Protein AF-A0A537X4P0-F1 (afdb_monomer)

Nearest PDB structures (foldseek):
  8dh3-assembly2_E  TM=3.105E-01  e=1.635E+00  Escherichia phage T7
  8dh1-assembly2_E  TM=3.093E-01  e=2.457E+00  Escherichia phage T7
  8dh5-assembly2_E  TM=3.083E-01  e=3.224E+00  Escherichia phage T7
  8dh4-assembly2_E  TM=3.073E-01  e=4.845E+00  Escherichia phage T7

Radius of gyration: 13.88 Å; Cα contacts (8 Å, |Δi|>4): 54; chains: 1; bounding box: 29×28×41 Å

Solvent-accessible surface area (backbone atoms only — not comparable to full-atom values): 4060 Å² total; per-residue (Å²): 132,82,58,64,66,60,52,53,54,52,53,37,52,55,24,54,77,71,66,36,58,70,64,30,45,72,74,45,54,85,84,38,69,47,78,46,64,55,84,91,44,98,80,52,67,83,41,78,42,59,30,51,75,46,50,56,61,53,51,53,56,64,63,70,76,110

Sequence (66 aa):
MQNANATTVRTAYEAYARGDLSTLLGFIDPEFEWTYLDPSFEDPEPHVCHGRQEIRPLWNAKQGEA

Secondary structure (DSSP, 8-state):
---HHHHHHHHHHHHHHTT-HHHHHHTS-TT--EEEE-TTSSSPPEEEE-HHHHHHHHHHHHHTT-

Mean predicted aligned error: 5.7 Å

Structure (mmCIF, N/CA/C/O backbone):
data_AF-A0A537X4P0-F1
#
_entry.id   AF-A0A537X4P0-F1
#
loop_
_atom_site.group_PDB
_atom_site.id
_atom_site.type_symbol
_atom_site.label_atom_id
_atom_site.label_alt_id
_atom_site.label_comp_id
_atom_site.label_asym_id
_atom_site.label_entity_id
_atom_site.label_seq_id
_atom_site.pdbx_PDB_ins_code
_atom_site.Cartn_x
_atom_site.Cartn_y
_atom_site.Cartn_z
_atom_site.occupancy
_atom_site.B_iso_or_equiv
_atom_site.auth_seq_id
_atom_site.auth_comp_id
_atom_site.auth_asym_id
_atom_site.auth_atom_id
_atom_site.pdbx_PDB_model_num
ATOM 1 N N . MET A 1 1 ? 1.288 -0.350 28.154 1.00 57.22 1 MET A N 1
ATOM 2 C CA . MET A 1 1 ? 0.543 0.034 26.935 1.00 57.22 1 MET A CA 1
ATOM 3 C C . MET A 1 1 ? 1.236 -0.602 25.747 1.00 57.22 1 MET A C 1
ATOM 5 O O . MET A 1 1 ? 2.449 -0.472 25.654 1.00 57.22 1 MET A O 1
ATOM 9 N N . GLN A 1 2 ? 0.518 -1.336 24.894 1.00 65.38 2 GLN A N 1
ATOM 10 C CA . GLN A 1 2 ? 1.101 -1.777 23.623 1.00 65.38 2 GLN A CA 1
ATOM 11 C C . GLN A 1 2 ? 1.400 -0.542 22.770 1.00 65.38 2 GLN A C 1
ATOM 13 O O . GLN A 1 2 ? 0.641 0.427 22.796 1.00 65.38 2 GLN A O 1
ATOM 18 N N . ASN A 1 3 ? 2.529 -0.559 22.066 1.00 89.06 3 ASN A N 1
ATOM 19 C CA . ASN A 1 3 ? 2.873 0.509 21.141 1.00 89.06 3 ASN A CA 1
ATOM 20 C C . ASN A 1 3 ? 1.865 0.472 19.984 1.00 89.06 3 ASN A C 1
ATOM 22 O O . ASN A 1 3 ? 1.872 -0.478 19.203 1.00 89.06 3 ASN A O 1
ATOM 26 N N . ALA A 1 4 ? 1.003 1.489 19.900 1.00 90.12 4 A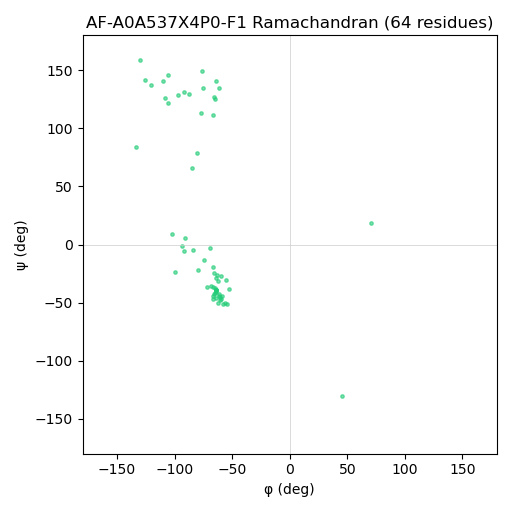LA A N 1
ATOM 27 C CA . ALA A 1 4 ? -0.057 1.573 18.899 1.00 90.12 4 ALA A CA 1
ATOM 28 C C . ALA A 1 4 ? 0.485 1.399 17.471 1.00 90.12 4 ALA A C 1
ATOM 30 O O . ALA A 1 4 ? -0.102 0.666 16.682 1.00 90.12 4 ALA A O 1
ATOM 31 N N . ASN A 1 5 ? 1.664 1.957 17.179 1.00 91.50 5 ASN A N 1
ATOM 32 C CA . ASN A 1 5 ? 2.295 1.833 15.867 1.00 91.50 5 ASN A CA 1
ATOM 33 C C . ASN A 1 5 ? 2.679 0.380 15.565 1.00 91.50 5 ASN A C 1
ATOM 35 O O . ASN A 1 5 ? 2.457 -0.102 14.458 1.00 91.50 5 ASN A O 1
ATOM 39 N N . ALA A 1 6 ? 3.215 -0.344 16.553 1.00 94.31 6 ALA A N 1
ATOM 40 C CA . ALA A 1 6 ? 3.581 -1.748 16.380 1.00 94.31 6 ALA A CA 1
ATOM 41 C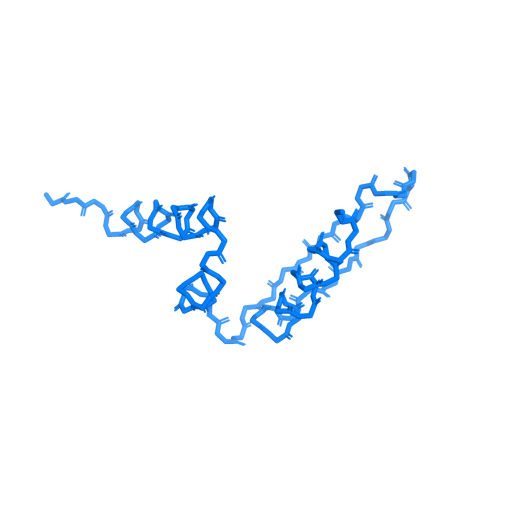 C . ALA A 1 6 ? 2.349 -2.628 16.116 1.00 94.31 6 ALA A C 1
ATOM 43 O O . ALA A 1 6 ? 2.412 -3.548 15.301 1.00 94.31 6 ALA A O 1
ATOM 44 N N . THR A 1 7 ? 1.225 -2.331 16.773 1.00 95.31 7 THR A N 1
ATOM 45 C CA . THR A 1 7 ? -0.048 -3.020 16.529 1.00 95.31 7 THR A CA 1
ATOM 46 C C . THR A 1 7 ? -0.580 -2.728 15.125 1.00 95.31 7 THR A C 1
ATOM 48 O O . THR A 1 7 ? -0.958 -3.667 14.423 1.00 95.31 7 THR A O 1
ATOM 51 N N . THR A 1 8 ? -0.545 -1.468 14.678 1.00 94.31 8 THR A N 1
ATOM 52 C CA . THR A 1 8 ? -0.942 -1.078 13.314 1.00 94.31 8 THR A CA 1
ATOM 53 C C . THR A 1 8 ? -0.116 -1.811 12.261 1.00 94.31 8 THR A C 1
ATOM 55 O O . THR A 1 8 ? -0.680 -2.471 11.391 1.00 94.31 8 THR A O 1
ATOM 58 N N . VAL A 1 9 ? 1.217 -1.772 12.379 1.00 93.75 9 VAL A N 1
ATOM 59 C CA . VAL A 1 9 ? 2.118 -2.435 11.423 1.00 93.75 9 VAL A CA 1
ATOM 60 C C . VAL A 1 9 ? 1.856 -3.939 11.390 1.00 93.75 9 VAL A C 1
ATOM 62 O O . VAL A 1 9 ? 1.683 -4.502 10.313 1.00 93.75 9 VAL A O 1
ATOM 65 N N . ARG A 1 10 ? 1.758 -4.602 12.550 1.00 95.88 10 ARG A N 1
ATOM 66 C CA . ARG A 1 10 ? 1.496 -6.048 12.597 1.00 95.88 10 ARG A CA 1
ATOM 67 C C . ARG A 1 10 ? 0.177 -6.415 11.915 1.00 95.88 10 ARG A C 1
ATOM 69 O O . ARG A 1 10 ? 0.154 -7.348 11.122 1.00 95.88 10 ARG A O 1
ATOM 76 N N . THR A 1 11 ? -0.884 -5.656 12.179 1.00 95.94 11 THR A N 1
ATOM 77 C CA . THR A 1 11 ? -2.210 -5.914 11.598 1.00 95.94 11 THR A CA 1
ATOM 78 C C . THR A 1 11 ? -2.199 -5.745 10.076 1.00 95.94 11 THR A C 1
ATOM 80 O O . THR A 1 11 ? -2.752 -6.580 9.362 1.00 95.94 11 THR A O 1
ATOM 83 N N . ALA A 1 12 ? -1.514 -4.718 9.562 1.00 94.50 12 ALA A N 1
ATOM 84 C CA . ALA A 1 12 ? -1.352 -4.520 8.123 1.00 94.50 12 ALA A CA 1
ATOM 85 C C . ALA A 1 12 ? -0.602 -5.693 7.460 1.00 94.50 12 ALA A C 1
ATOM 87 O O . ALA A 1 12 ? -1.042 -6.206 6.431 1.00 94.50 12 ALA A O 1
ATOM 88 N N . TYR A 1 13 ? 0.482 -6.178 8.076 1.00 94.62 13 TYR A N 1
ATOM 89 C CA . TYR A 1 13 ? 1.231 -7.337 7.571 1.00 94.62 13 TYR A CA 1
ATOM 90 C C . TYR A 1 13 ? 0.429 -8.646 7.634 1.00 94.62 13 TYR A C 1
ATOM 92 O O . TYR A 1 13 ? 0.526 -9.470 6.725 1.00 94.62 13 TYR A O 1
ATOM 100 N N . GLU A 1 14 ? -0.384 -8.849 8.671 1.00 96.88 14 GLU A N 1
ATOM 101 C CA . GLU A 1 14 ? -1.283 -10.006 8.751 1.00 96.88 14 GLU A CA 1
ATOM 102 C C . GLU A 1 14 ? -2.350 -9.981 7.647 1.00 96.88 14 GLU A C 1
ATOM 104 O O . GLU A 1 14 ? -2.641 -11.027 7.063 1.00 96.88 14 GLU A O 1
ATOM 109 N N . ALA A 1 15 ? -2.898 -8.804 7.325 1.00 95.81 15 ALA A N 1
ATOM 110 C CA . ALA A 1 15 ? -3.828 -8.631 6.210 1.00 95.81 15 ALA A CA 1
ATOM 111 C C . ALA A 1 15 ? -3.150 -8.933 4.864 1.00 95.81 15 ALA A C 1
ATOM 113 O O . ALA A 1 15 ? -3.683 -9.710 4.070 1.00 95.81 15 ALA A O 1
ATOM 114 N N . TYR A 1 16 ? -1.935 -8.408 4.653 1.00 91.69 16 TYR A N 1
ATOM 115 C CA . TYR A 1 16 ? -1.106 -8.709 3.481 1.00 91.69 16 TYR A CA 1
ATOM 116 C C . TYR A 1 16 ? -0.898 -10.221 3.305 1.00 91.69 16 TYR A C 1
ATOM 118 O O . TYR A 1 16 ? -1.183 -10.766 2.241 1.00 91.69 16 TYR A O 1
ATOM 126 N N . ALA A 1 17 ? -0.471 -10.921 4.361 1.00 93.31 17 ALA A N 1
ATOM 127 C CA . ALA A 1 17 ? -0.179 -12.355 4.312 1.00 93.31 17 ALA A CA 1
ATOM 128 C C . ALA A 1 17 ? -1.405 -13.226 3.981 1.00 93.31 17 ALA A C 1
ATOM 130 O O . ALA A 1 17 ? -1.257 -14.321 3.443 1.00 93.31 17 ALA A O 1
ATOM 131 N N . ARG A 1 18 ? -2.615 -12.753 4.301 1.00 94.44 18 ARG A N 1
ATOM 132 C CA . ARG A 1 18 ? -3.884 -13.445 4.009 1.00 94.44 18 ARG A CA 1
ATOM 133 C C . ARG A 1 18 ? -4.517 -13.015 2.683 1.00 94.44 18 ARG A C 1
ATOM 135 O O . ARG A 1 18 ? -5.581 -13.519 2.338 1.00 94.44 18 ARG A O 1
ATOM 142 N N . GLY A 1 19 ? -3.898 -12.075 1.972 1.00 92.38 19 GLY A N 1
ATOM 143 C CA . GLY A 1 19 ? -4.439 -11.479 0.755 1.00 92.38 19 GLY A CA 1
ATOM 144 C C . GLY A 1 19 ? -5.643 -10.557 0.972 1.00 92.38 19 GLY A C 1
ATOM 145 O O . GLY A 1 19 ? -6.367 -10.257 0.022 1.00 92.38 19 GLY A O 1
ATOM 146 N N . ASP A 1 20 ? -5.866 -10.081 2.199 1.00 94.38 20 ASP A N 1
ATOM 147 C CA . ASP A 1 20 ? -6.924 -9.117 2.508 1.00 94.38 20 ASP A CA 1
ATOM 148 C C . ASP A 1 20 ? -6.482 -7.693 2.141 1.00 94.38 20 ASP A C 1
ATOM 150 O O . ASP A 1 20 ? -6.082 -6.872 2.975 1.00 94.38 20 ASP A O 1
ATOM 154 N N . LEU A 1 21 ? -6.565 -7.403 0.843 1.00 90.25 21 LEU A N 1
ATOM 155 C CA . LEU A 1 21 ? -6.203 -6.105 0.288 1.00 90.25 21 LEU A CA 1
ATOM 156 C C . LEU A 1 21 ? -7.087 -4.970 0.826 1.00 90.25 21 LEU A C 1
ATOM 158 O O . LEU A 1 21 ? -6.625 -3.837 0.939 1.00 90.25 21 LEU A O 1
ATOM 162 N N . SER A 1 22 ? -8.355 -5.231 1.157 1.00 91.62 22 SER A N 1
ATOM 163 C CA . SER A 1 22 ? -9.248 -4.176 1.652 1.00 91.62 22 SER A CA 1
ATOM 164 C C . SER A 1 22 ? -8.786 -3.661 3.011 1.00 91.62 22 SER A C 1
ATOM 166 O O . SER A 1 22 ? -8.681 -2.449 3.201 1.00 91.62 22 SER A O 1
ATOM 168 N N . THR A 1 23 ? -8.470 -4.578 3.925 1.00 93.06 23 THR A N 1
ATOM 169 C CA . THR A 1 23 ? -7.937 -4.232 5.244 1.00 93.06 23 THR A CA 1
ATOM 170 C C . THR A 1 23 ? -6.557 -3.593 5.131 1.00 93.06 23 THR A C 1
ATOM 172 O O . THR A 1 23 ? -6.321 -2.564 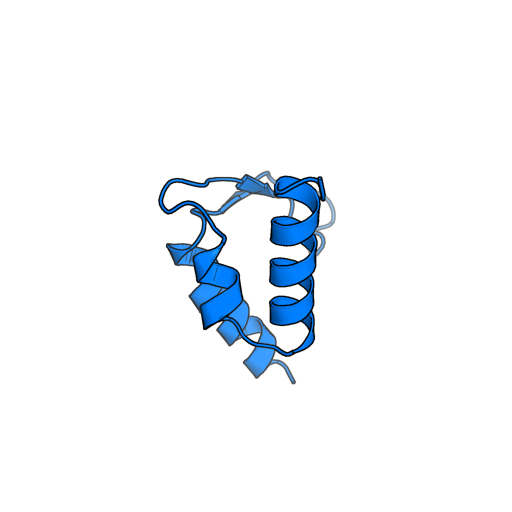5.761 1.00 93.06 23 THR A O 1
ATOM 175 N N . LEU A 1 24 ? -5.671 -4.127 4.280 1.00 92.31 24 LEU A N 1
ATOM 176 C CA . LEU A 1 24 ? -4.346 -3.544 4.045 1.00 92.31 24 LEU A CA 1
ATOM 177 C C . LEU A 1 24 ? -4.432 -2.080 3.588 1.00 92.31 24 LEU A C 1
ATOM 179 O O . LEU A 1 24 ? -3.789 -1.217 4.179 1.00 92.31 24 LEU A O 1
ATOM 183 N N . LEU A 1 25 ? -5.254 -1.785 2.574 1.00 90.50 25 LEU A N 1
ATOM 184 C CA . LEU A 1 25 ? -5.410 -0.418 2.061 1.00 90.50 25 LEU A CA 1
ATOM 185 C C . LEU A 1 25 ? -6.052 0.534 3.077 1.00 90.50 25 LEU A C 1
ATOM 187 O O . LEU A 1 25 ? -5.826 1.737 2.989 1.00 90.50 25 LEU A O 1
ATOM 191 N N . GLY A 1 26 ? 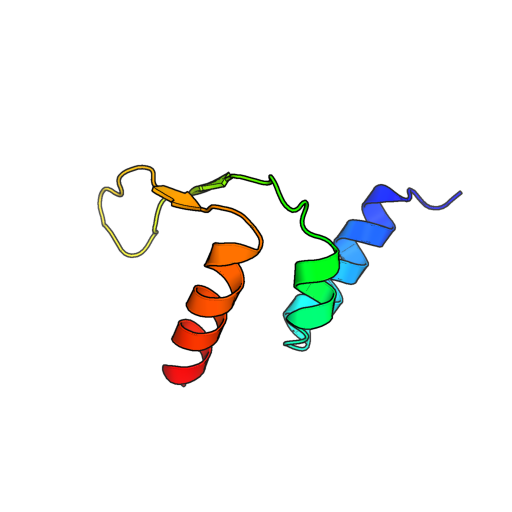-6.824 0.022 4.041 1.00 92.56 26 GLY A N 1
ATOM 192 C CA . GLY A 1 26 ? -7.384 0.823 5.132 1.00 92.56 26 GLY A CA 1
ATOM 193 C C . GLY A 1 26 ? -6.332 1.385 6.095 1.00 92.56 26 GLY A C 1
ATOM 194 O O . GLY A 1 26 ? -6.610 2.359 6.789 1.00 92.56 26 GLY A O 1
ATOM 195 N N . PHE A 1 27 ? -5.127 0.806 6.121 1.00 92.06 27 PHE A N 1
ATOM 196 C CA . PHE A 1 27 ? -4.003 1.292 6.928 1.00 92.06 27 PHE A CA 1
ATOM 197 C C . PHE A 1 27 ? -3.093 2.280 6.191 1.00 92.06 27 PHE A C 1
ATOM 199 O O . PHE A 1 27 ? -2.168 2.816 6.800 1.00 92.06 27 PHE A O 1
ATOM 206 N N . ILE A 1 28 ? -3.326 2.508 4.898 1.00 88.94 28 ILE A N 1
ATOM 207 C CA . ILE A 1 28 ? -2.493 3.378 4.069 1.00 88.94 28 ILE A CA 1
ATOM 208 C C . ILE A 1 28 ? -3.137 4.756 3.996 1.00 88.94 28 ILE A C 1
ATOM 210 O O . ILE A 1 28 ? -4.317 4.884 3.662 1.00 88.94 28 ILE A O 1
ATOM 214 N N . ASP A 1 29 ? -2.348 5.785 4.296 1.00 88.38 29 ASP A N 1
ATOM 215 C CA . ASP A 1 29 ? -2.812 7.162 4.194 1.00 88.38 29 ASP A CA 1
ATOM 216 C C . ASP A 1 29 ? -3.209 7.495 2.733 1.00 88.38 29 ASP A C 1
ATOM 218 O O . ASP A 1 29 ? -2.501 7.108 1.797 1.00 88.38 29 ASP A O 1
ATOM 222 N N . PRO A 1 30 ? -4.359 8.160 2.498 1.00 84.50 30 PRO A N 1
ATOM 223 C CA . PRO A 1 30 ? -4.820 8.538 1.162 1.00 84.50 30 PRO A CA 1
ATOM 224 C C . PRO A 1 30 ? -3.846 9.367 0.327 1.00 84.50 30 PRO A C 1
ATOM 226 O O . PRO A 1 30 ? -3.914 9.269 -0.898 1.00 84.50 30 PRO A O 1
ATOM 229 N N . GLU A 1 31 ? -3.013 10.178 0.977 1.00 86.06 31 GLU A N 1
ATOM 230 C CA . GLU A 1 31 ? -2.020 11.066 0.363 1.00 86.06 31 GLU A CA 1
ATOM 231 C C . GLU A 1 31 ? -0.605 10.479 0.457 1.00 86.06 31 GLU A C 1
ATOM 233 O O . GLU A 1 31 ? 0.376 11.154 0.156 1.00 86.06 31 GLU A O 1
ATOM 238 N N . PHE A 1 32 ? -0.476 9.220 0.888 1.00 88.62 32 PHE A N 1
ATOM 239 C CA . PHE A 1 32 ? 0.821 8.574 0.973 1.00 88.62 32 PHE A CA 1
ATOM 240 C C . PHE A 1 32 ? 1.433 8.390 -0.410 1.00 88.62 32 PHE A C 1
ATOM 242 O O . PHE A 1 32 ? 0.844 7.760 -1.286 1.00 88.62 32 PHE A O 1
ATOM 249 N N . GLU A 1 33 ? 2.663 8.860 -0.556 1.00 91.38 33 GLU A N 1
ATOM 250 C CA . GLU A 1 33 ? 3.503 8.607 -1.714 1.00 91.38 33 GLU A CA 1
ATOM 251 C C . GLU A 1 33 ? 4.779 7.911 -1.248 1.00 91.38 33 GLU A C 1
ATOM 253 O O . GLU A 1 33 ? 5.371 8.290 -0.232 1.00 91.38 33 GLU A O 1
ATOM 258 N N . TRP A 1 34 ? 5.220 6.891 -1.986 1.00 90.06 34 TRP A N 1
ATOM 259 C CA . TRP A 1 34 ? 6.558 6.334 -1.800 1.00 90.06 34 TRP A CA 1
ATOM 260 C C . TRP A 1 34 ? 7.319 6.323 -3.109 1.00 90.06 34 TRP A C 1
ATOM 262 O O . TRP A 1 34 ? 6.777 5.998 -4.163 1.00 90.06 34 TRP A O 1
ATOM 272 N N . THR A 1 35 ? 8.609 6.619 -3.032 1.00 91.81 35 THR A N 1
ATOM 273 C CA . THR A 1 35 ? 9.535 6.339 -4.122 1.00 91.81 35 THR A CA 1
ATOM 274 C C . THR A 1 35 ? 10.058 4.914 -3.968 1.00 91.81 35 THR A C 1
ATOM 276 O O . THR A 1 35 ? 10.508 4.536 -2.886 1.00 91.81 35 THR A O 1
ATOM 279 N N . TYR A 1 36 ? 10.001 4.119 -5.031 1.00 87.94 36 TYR A N 1
ATOM 280 C CA . TYR A 1 36 ? 10.558 2.771 -5.077 1.00 87.94 36 TYR A CA 1
ATOM 281 C C . TYR A 1 36 ? 11.428 2.580 -6.319 1.00 87.94 36 TYR A C 1
ATOM 283 O O . TYR A 1 36 ? 11.314 3.309 -7.301 1.00 87.94 36 TYR A O 1
ATOM 291 N N . LEU A 1 37 ? 12.311 1.590 -6.242 1.00 92.69 37 LEU A N 1
ATOM 292 C CA . LEU A 1 37 ? 13.111 1.099 -7.357 1.00 92.69 37 LEU A CA 1
ATOM 293 C C . LEU A 1 37 ? 12.554 -0.270 -7.730 1.00 92.69 37 LEU A C 1
ATOM 295 O O . LEU A 1 37 ? 12.417 -1.120 -6.847 1.00 92.69 37 LEU A O 1
ATOM 299 N N . ASP A 1 38 ? 12.198 -0.481 -8.995 1.00 86.94 38 ASP A N 1
ATOM 300 C CA . ASP A 1 38 ? 11.713 -1.784 -9.445 1.00 86.94 38 ASP A CA 1
ATOM 301 C C . ASP A 1 38 ? 12.905 -2.747 -9.605 1.00 86.94 38 ASP A C 1
ATOM 303 O O . ASP A 1 38 ? 13.737 -2.552 -10.491 1.00 86.94 38 ASP A O 1
ATOM 307 N N . PRO A 1 39 ? 13.009 -3.800 -8.774 1.00 88.00 39 PRO A N 1
ATOM 308 C CA . PRO A 1 39 ? 14.145 -4.719 -8.807 1.00 88.00 39 PR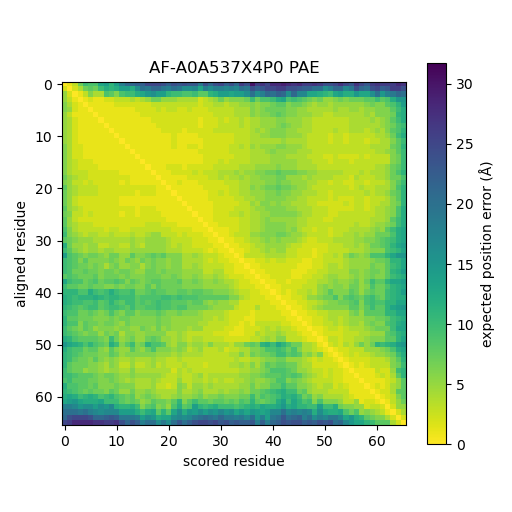O A CA 1
ATOM 309 C C . PRO A 1 39 ? 14.190 -5.596 -10.069 1.00 88.00 39 PRO A C 1
ATOM 311 O O . PRO A 1 39 ? 15.118 -6.387 -10.222 1.00 88.00 39 PRO A O 1
ATOM 314 N N . SER A 1 40 ? 13.196 -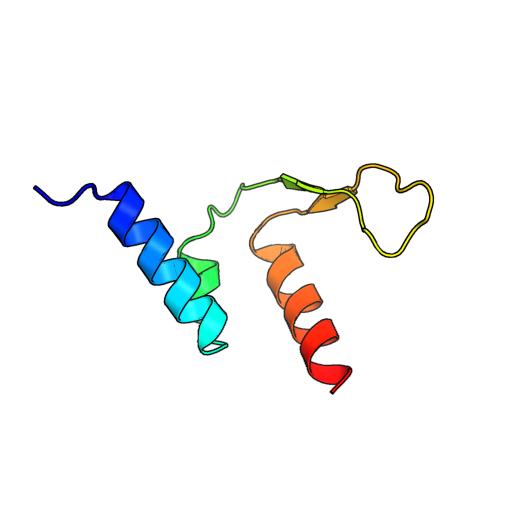5.499 -10.957 1.00 89.00 40 SER A N 1
ATOM 315 C CA . SER A 1 40 ? 13.165 -6.211 -12.240 1.00 89.00 40 SER A CA 1
ATOM 316 C C . SER A 1 40 ? 14.130 -5.617 -13.279 1.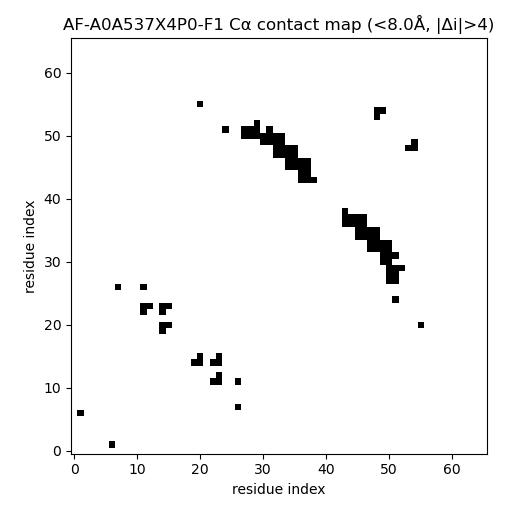00 89.00 40 SER A C 1
ATOM 318 O O . SER A 1 40 ? 14.385 -6.260 -14.298 1.00 89.00 40 SER A O 1
ATOM 320 N N . PHE A 1 41 ? 14.670 -4.415 -13.038 1.00 89.06 41 PHE A N 1
ATOM 321 C CA . PHE A 1 41 ? 15.647 -3.747 -13.904 1.00 89.06 41 PHE A CA 1
ATOM 322 C C . PHE A 1 41 ? 17.054 -3.785 -13.293 1.00 89.06 41 PHE A C 1
ATOM 324 O O . PHE A 1 41 ? 17.214 -3.713 -12.077 1.00 89.06 41 PHE A O 1
ATOM 331 N N . GLU A 1 42 ? 18.080 -3.879 -14.145 1.00 92.44 42 GLU A N 1
ATOM 332 C CA . GLU A 1 42 ? 19.491 -3.906 -13.722 1.00 92.44 42 GLU A CA 1
ATOM 333 C C . GLU A 1 42 ? 19.954 -2.562 -13.129 1.00 92.44 42 GLU A C 1
ATOM 335 O O . GLU A 1 42 ? 20.704 -2.547 -12.157 1.00 92.44 42 GLU A O 1
ATOM 340 N N . ASP A 1 43 ? 19.454 -1.448 -13.673 1.00 93.69 43 ASP A N 1
ATOM 341 C CA . ASP A 1 43 ? 19.673 -0.085 -13.174 1.00 93.69 43 ASP A CA 1
ATOM 342 C C . ASP A 1 43 ? 18.325 0.665 -13.138 1.00 93.69 43 ASP A C 1
ATOM 344 O O . ASP A 1 43 ? 17.934 1.293 -14.125 1.00 93.69 43 ASP A O 1
ATOM 348 N N . PRO A 1 44 ? 17.527 0.493 -12.067 1.00 91.75 44 PRO A N 1
ATOM 349 C CA . PRO A 1 44 ? 16.176 1.036 -12.006 1.00 91.75 44 PRO A CA 1
ATOM 350 C C . PRO A 1 44 ? 16.166 2.544 -11.751 1.00 91.75 44 PRO A C 1
ATOM 352 O O . PRO A 1 44 ? 16.813 3.042 -10.828 1.00 91.75 44 PRO A O 1
ATOM 355 N N . GLU A 1 45 ? 15.338 3.267 -12.503 1.00 94.25 45 GLU A N 1
ATOM 356 C CA . GLU A 1 45 ? 15.016 4.654 -12.178 1.00 94.25 45 GLU A CA 1
ATOM 357 C C . GLU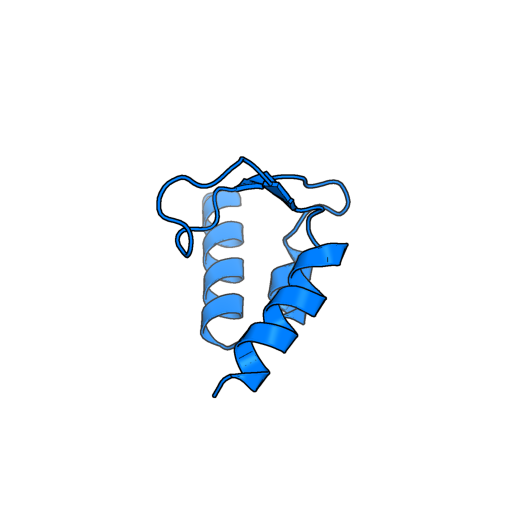 A 1 45 ? 14.020 4.724 -10.998 1.00 94.25 45 GLU A C 1
ATOM 359 O O . GLU A 1 45 ? 13.195 3.822 -10.816 1.00 94.25 45 GLU A O 1
ATOM 364 N N . PRO A 1 46 ? 14.066 5.777 -10.159 1.00 93.88 46 PRO A N 1
ATOM 365 C CA . PRO A 1 46 ? 13.092 5.966 -9.089 1.00 93.88 46 PRO A CA 1
ATOM 366 C C . PRO A 1 46 ? 11.678 6.214 -9.627 1.00 93.88 46 PRO A C 1
ATOM 368 O O . PRO A 1 46 ? 11.440 7.175 -10.359 1.00 93.88 46 PRO A O 1
ATOM 371 N N . HIS A 1 47 ? 10.718 5.406 -9.182 1.00 89.19 47 HIS A N 1
ATOM 372 C CA . HIS A 1 47 ? 9.298 5.568 -9.488 1.00 89.19 47 HIS A CA 1
ATOM 373 C C . HIS A 1 47 ? 8.521 5.993 -8.247 1.00 89.19 47 HIS A C 1
ATOM 375 O O . HIS A 1 47 ? 8.768 5.494 -7.150 1.00 89.19 47 HIS A O 1
ATOM 381 N N . VAL A 1 48 ? 7.559 6.899 -8.411 1.00 89.69 48 VAL A N 1
ATOM 382 C CA . VAL A 1 48 ? 6.628 7.276 -7.341 1.00 89.69 48 VAL A CA 1
ATOM 383 C C . VAL A 1 48 ? 5.385 6.398 -7.443 1.00 89.69 48 VAL A C 1
ATOM 385 O O . VAL A 1 48 ? 4.842 6.225 -8.528 1.00 89.69 48 VAL A O 1
ATOM 388 N N . CYS A 1 49 ? 4.970 5.826 -6.314 1.00 86.69 49 CYS A N 1
ATOM 389 C CA . CYS A 1 49 ? 3.696 5.140 -6.147 1.00 86.69 49 CYS A CA 1
ATOM 390 C C . CYS A 1 49 ? 2.761 6.030 -5.325 1.00 86.69 49 CYS A C 1
ATOM 392 O O . CYS A 1 49 ? 3.078 6.358 -4.175 1.00 86.69 49 CYS A O 1
ATOM 394 N N . HIS A 1 50 ? 1.601 6.371 -5.879 1.00 86.56 50 HIS A N 1
ATOM 395 C CA . HIS A 1 50 ? 0.565 7.163 -5.210 1.00 86.56 50 HIS A CA 1
ATOM 396 C C . HIS A 1 50 ? -0.342 6.268 -4.346 1.00 86.56 50 HIS A C 1
ATOM 398 O O . HIS A 1 50 ? -1.535 6.059 -4.613 1.00 86.56 50 HIS A O 1
ATOM 404 N N . GLY A 1 51 ? 0.264 5.700 -3.299 1.00 82.31 51 GLY A N 1
ATOM 405 C CA . GLY A 1 51 ? -0.401 5.059 -2.166 1.00 82.31 51 GLY A CA 1
ATOM 406 C C . GLY A 1 51 ? -1.538 4.114 -2.552 1.00 82.31 51 GLY A C 1
ATOM 407 O O . GLY A 1 51 ? -1.413 3.233 -3.403 1.00 82.31 51 GLY A O 1
ATOM 408 N N . ARG A 1 52 ? -2.698 4.290 -1.910 1.00 82.75 52 ARG A N 1
ATOM 409 C CA . ARG A 1 52 ? -3.861 3.401 -2.086 1.00 82.75 52 ARG A CA 1
ATOM 410 C C . ARG A 1 52 ? -4.390 3.313 -3.524 1.00 82.75 52 ARG A C 1
ATOM 412 O O . ARG A 1 52 ? -5.032 2.314 -3.854 1.00 82.75 52 ARG A O 1
ATOM 419 N N . GLN A 1 53 ? -4.197 4.356 -4.338 1.00 82.19 53 GLN A N 1
ATOM 420 C CA . GLN A 1 53 ? -4.778 4.435 -5.682 1.00 82.19 53 GLN A CA 1
ATOM 421 C C . GLN A 1 53 ? -4.078 3.467 -6.637 1.00 82.19 53 GLN A C 1
ATOM 423 O O . GLN A 1 53 ? -4.739 2.815 -7.445 1.00 82.19 53 GLN A O 1
ATOM 428 N N . GLU A 1 54 ? -2.766 3.314 -6.476 1.00 85.62 54 GLU A N 1
ATOM 429 C CA . GLU A 1 54 ? -1.933 2.510 -7.369 1.00 85.62 54 GLU A CA 1
ATOM 430 C C . GLU A 1 54 ? -1.633 1.112 -6.817 1.00 85.62 54 GLU A C 1
ATOM 432 O O . GLU A 1 54 ? -1.453 0.167 -7.584 1.00 85.62 54 GLU A O 1
ATOM 437 N N . ILE A 1 55 ? -1.699 0.907 -5.497 1.00 83.56 55 ILE A N 1
ATOM 438 C CA . ILE A 1 55 ? -1.469 -0.425 -4.907 1.00 83.56 55 ILE A CA 1
ATOM 439 C C . ILE A 1 55 ? -2.525 -1.441 -5.353 1.00 83.56 55 ILE A C 1
ATOM 441 O O . ILE A 1 55 ? -2.201 -2.599 -5.610 1.00 83.56 55 ILE A O 1
ATOM 445 N N . ARG A 1 56 ? -3.797 -1.038 -5.458 1.00 83.25 56 ARG A N 1
ATOM 446 C CA . ARG A 1 56 ? -4.874 -1.956 -5.858 1.00 83.25 56 ARG A CA 1
ATOM 447 C C . ARG A 1 56 ? -4.697 -2.527 -7.273 1.00 83.25 56 ARG A C 1
ATOM 449 O O . ARG A 1 56 ? -4.793 -3.748 -7.408 1.00 83.25 56 ARG A O 1
ATOM 456 N N . PRO A 1 57 ? -4.451 -1.719 -8.322 1.00 82.06 57 PRO A N 1
ATOM 457 C CA . PRO A 1 57 ? -4.189 -2.266 -9.650 1.00 82.06 57 PRO A CA 1
ATOM 458 C C . PRO A 1 57 ? -2.904 -3.109 -9.696 1.00 82.06 57 PRO A C 1
ATOM 460 O O . PRO A 1 57 ? -2.932 -4.182 -10.297 1.00 82.06 57 PRO A O 1
ATOM 463 N N . LEU A 1 58 ? -1.829 -2.701 -9.006 1.00 80.75 58 LEU A N 1
ATOM 464 C CA . LEU A 1 58 ? -0.582 -3.479 -8.930 1.00 80.75 58 LEU A CA 1
ATOM 465 C C . LEU A 1 58 ? -0.789 -4.853 -8.276 1.00 80.75 58 LEU A C 1
ATOM 467 O O . LEU A 1 58 ? -0.300 -5.866 -8.776 1.00 80.75 58 LEU A O 1
ATOM 471 N N . TRP A 1 59 ? -1.560 -4.905 -7.188 1.00 79.75 59 TRP A N 1
ATOM 472 C CA . TRP A 1 59 ? -1.907 -6.153 -6.510 1.00 79.75 59 TRP A CA 1
ATOM 473 C C . TRP A 1 59 ? -2.645 -7.119 -7.438 1.00 79.75 59 TRP A C 1
ATOM 475 O O . TRP A 1 59 ? -2.307 -8.299 -7.511 1.00 79.75 59 TRP A O 1
ATOM 485 N N . ASN A 1 60 ? -3.649 -6.622 -8.164 1.00 80.56 60 ASN A N 1
ATOM 486 C CA . ASN A 1 60 ? -4.438 -7.444 -9.079 1.00 80.56 60 ASN A CA 1
ATOM 487 C C . ASN A 1 60 ? -3.588 -7.993 -10.233 1.00 80.56 60 ASN A C 1
ATOM 489 O O . ASN A 1 60 ? -3.759 -9.153 -10.600 1.00 80.56 6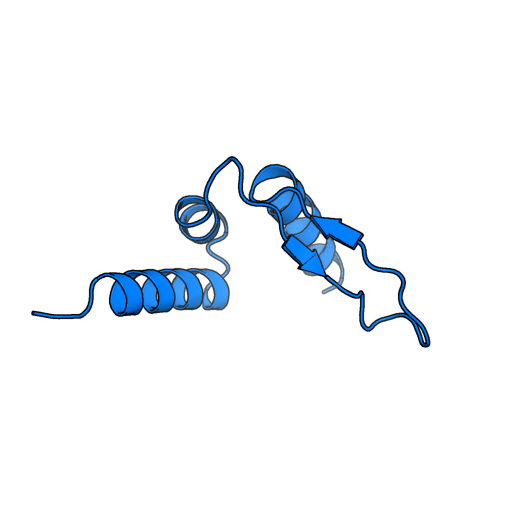0 ASN A O 1
ATOM 493 N N . ALA A 1 61 ? -2.659 -7.191 -10.766 1.00 77.12 61 ALA A N 1
ATOM 494 C CA . ALA A 1 61 ? -1.719 -7.646 -11.788 1.00 77.12 61 ALA A CA 1
ATOM 495 C C . ALA A 1 61 ? -0.849 -8.806 -11.271 1.00 77.12 61 ALA A C 1
ATOM 497 O O . ALA A 1 61 ? -0.756 -9.836 -11.929 1.00 77.12 61 ALA A O 1
ATOM 498 N N . LYS A 1 62 ? -0.319 -8.695 -10.044 1.00 71.06 62 LYS A N 1
ATOM 499 C CA . LYS A 1 62 ? 0.493 -9.749 -9.408 1.00 71.06 62 LYS A CA 1
ATOM 500 C C . LYS A 1 62 ? -0.266 -11.050 -9.130 1.00 71.06 62 LYS A C 1
ATOM 502 O O . LYS A 1 62 ? 0.348 -12.108 -9.110 1.00 71.06 62 LYS A O 1
ATOM 507 N N . GLN A 1 63 ? -1.579 -10.999 -8.899 1.00 66.31 63 GLN A N 1
ATOM 508 C CA . GLN A 1 63 ? -2.395 -12.202 -8.667 1.00 66.31 63 GLN A CA 1
ATOM 509 C C . GLN A 1 63 ? -2.774 -12.934 -9.967 1.00 66.31 63 GLN A C 1
ATOM 511 O O . GLN A 1 63 ? -3.095 -14.116 -9.919 1.00 66.31 63 GLN A O 1
ATOM 516 N N . GLY A 1 64 ? -2.748 -12.248 -11.116 1.00 56.94 64 GLY A N 1
ATOM 517 C CA . GLY A 1 64 ? -3.041 -12.833 -12.432 1.00 56.94 64 GLY A CA 1
ATOM 518 C C . GLY A 1 64 ? -1.853 -13.529 -13.106 1.00 56.94 64 GLY A C 1
ATOM 519 O O . GLY A 1 64 ? -2.028 -14.115 -14.169 1.00 56.94 64 GLY A O 1
ATOM 520 N N . GLU A 1 65 ? -0.662 -13.460 -12.507 1.00 53.16 65 GLU A N 1
ATOM 521 C CA . GLU A 1 65 ? 0.566 -14.130 -12.966 1.00 53.16 65 GLU A CA 1
ATOM 522 C C . GLU A 1 65 ? 0.749 -15.538 -12.349 1.00 53.16 65 GLU A C 1
ATOM 524 O O . GLU A 1 65 ? 1.794 -16.157 -12.548 1.00 53.16 65 GLU A O 1
ATOM 529 N N . ALA A 1 66 ? -0.246 -16.032 -11.595 1.00 44.28 66 ALA A N 1
ATOM 530 C CA . ALA A 1 66 ? -0.234 -17.325 -10.900 1.00 44.28 66 ALA A CA 1
ATOM 531 C C . ALA A 1 66 ? -0.838 -18.477 -11.719 1.00 44.28 66 ALA A C 1
ATOM 533 O O . ALA A 1 66 ? -1.889 -18.270 -12.369 1.00 44.28 66 ALA A O 1
#

Foldseek 3Di:
DPDPVVVLVVQLVVCVVVVVLVSNLVSKDQQDKDWDFDPVDPDGDTDIDRRSVRVVVVSVVVVVVD

pLDDT: mean 86.46, std 10.75, range [44.28, 96.88]